Protein AF-A0A937NFL4-F1 (afdb_monomer_lite)

Foldseek 3Di:
DDPPPWKKKWAKDFDDDDPPAPKTKIKGWICTPNDIWIKIWIQHPVPPAIDIDTDPVDCPVPDDPVRVVVVVVVVSVCVVVVHRIDID

Secondary structure (DSSP, 8-state):
----PPPEEEEEE-----TTS-PEEEEEEEEETTEEEEEEEEEETTTTEEEEEE-TTS-GGGS-HHHHHHHHHHHHHHHHTT-SEEE-

Sequence (88 aa):
MRSQSATIKLTIDCSYHRNQFDDCLAGGEVEYRSRTYYWSAENSNYGFGWEIEPIPEENWSDISQEEFNEIIKLIEKCLYEHRTEYVS

Structure (mmCIF, N/CA/C/O backbone):
data_AF-A0A937NFL4-F1
#
_entry.id   AF-A0A937NFL4-F1
#
loop_
_atom_site.group_PDB
_atom_site.id
_atom_site.type_symbol
_atom_site.label_atom_id
_atom_site.label_alt_id
_atom_site.label_comp_id
_atom_site.label_asym_id
_atom_site.label_entity_id
_atom_site.label_seq_id
_atom_site.pdbx_PDB_ins_code
_atom_site.Cartn_x
_atom_site.Cartn_y
_atom_site.Cartn_z
_atom_site.occupancy
_atom_site.B_iso_or_equiv
_atom_site.auth_seq_id
_atom_site.auth_comp_id
_atom_site.auth_asym_id
_atom_site.auth_atom_id
_atom_site.pdbx_PDB_model_num
ATOM 1 N N . MET A 1 1 ? -8.972 -0.484 28.846 1.00 37.28 1 MET A N 1
ATOM 2 C CA . MET A 1 1 ? -9.627 -1.064 27.654 1.00 37.28 1 MET A CA 1
ATOM 3 C C . MET A 1 1 ? -8.528 -1.692 26.817 1.00 37.28 1 MET A C 1
ATOM 5 O O . MET A 1 1 ? -7.522 -1.032 26.610 1.00 37.28 1 MET A O 1
ATOM 9 N N . ARG A 1 2 ? -8.629 -2.981 26.474 1.00 41.50 2 ARG A N 1
ATOM 10 C CA . ARG A 1 2 ? -7.618 -3.646 25.640 1.00 41.50 2 ARG A CA 1
ATOM 11 C C . ARG A 1 2 ? -7.783 -3.115 24.219 1.00 41.50 2 ARG A C 1
ATOM 13 O O . ARG A 1 2 ? -8.824 -3.370 23.622 1.00 41.50 2 ARG A O 1
ATOM 20 N N . SER A 1 3 ? -6.802 -2.368 23.723 1.00 44.09 3 SER A N 1
ATOM 21 C CA . SER A 1 3 ? -6.671 -2.089 22.296 1.00 44.09 3 SER A CA 1
ATOM 22 C C . SER A 1 3 ? -6.589 -3.439 21.590 1.00 44.09 3 SER A C 1
ATOM 24 O O . SER A 1 3 ? -5.609 -4.162 21.755 1.00 44.09 3 SER A O 1
ATOM 26 N N . GLN A 1 4 ? -7.657 -3.848 20.906 1.00 53.19 4 GLN A N 1
ATOM 27 C CA . GLN A 1 4 ? -7.530 -4.905 19.913 1.00 53.19 4 GLN A CA 1
ATOM 28 C C . GLN A 1 4 ? -6.684 -4.292 18.800 1.00 53.19 4 GLN A C 1
ATOM 30 O O . GLN A 1 4 ? -7.126 -3.332 18.171 1.00 53.19 4 GLN A O 1
ATOM 35 N N . SER A 1 5 ? -5.451 -4.769 18.624 1.00 60.56 5 SER A N 1
ATOM 36 C CA . SER A 1 5 ? -4.681 -4.440 17.425 1.00 60.56 5 SER A CA 1
ATOM 37 C C . SER A 1 5 ? -5.515 -4.888 16.234 1.00 60.56 5 SER A C 1
ATOM 39 O O . SER A 1 5 ? -5.867 -6.062 16.133 1.00 60.56 5 SER A O 1
ATOM 41 N N . ALA A 1 6 ? -5.931 -3.937 15.406 1.00 73.81 6 ALA A N 1
ATOM 42 C CA . ALA A 1 6 ? -6.695 -4.241 14.212 1.00 73.81 6 ALA A CA 1
ATOM 43 C C . ALA A 1 6 ? -5.771 -4.975 13.234 1.00 73.81 6 ALA A C 1
ATOM 45 O O . ALA A 1 6 ? -4.715 -4.455 12.884 1.00 73.81 6 ALA A O 1
ATOM 46 N N . THR A 1 7 ? -6.160 -6.185 12.835 1.00 86.88 7 THR A N 1
ATOM 47 C CA . THR A 1 7 ? -5.448 -6.957 11.815 1.00 86.88 7 THR A CA 1
ATOM 48 C C . THR A 1 7 ? -5.475 -6.201 10.493 1.00 86.88 7 THR A C 1
ATOM 50 O O . THR A 1 7 ? -6.535 -5.728 10.074 1.00 86.88 7 THR A O 1
ATOM 53 N N . ILE A 1 8 ? -4.311 -6.095 9.858 1.00 90.62 8 ILE A N 1
ATOM 54 C CA . ILE A 1 8 ? -4.154 -5.569 8.503 1.00 90.62 8 ILE A CA 1
ATOM 55 C C . ILE A 1 8 ? -3.889 -6.764 7.598 1.00 90.62 8 ILE A C 1
ATOM 57 O O . ILE A 1 8 ? -2.966 -7.536 7.862 1.00 90.62 8 ILE A O 1
ATOM 61 N N . LYS A 1 9 ? -4.676 -6.907 6.533 1.00 93.62 9 LYS A N 1
ATOM 62 C CA . LYS A 1 9 ? -4.397 -7.840 5.441 1.00 93.62 9 LYS A CA 1
ATOM 63 C C . LYS A 1 9 ? -4.206 -7.046 4.154 1.00 93.62 9 LYS A C 1
ATOM 65 O O . LYS A 1 9 ? -5.050 -6.236 3.803 1.00 93.62 9 LYS A O 1
ATOM 70 N N . LEU A 1 10 ? -3.081 -7.257 3.487 1.00 92.50 10 LEU A N 1
ATOM 71 C CA . LEU A 1 10 ? -2.688 -6.567 2.262 1.00 92.50 10 LEU A CA 1
ATOM 72 C C . LEU A 1 10 ? -2.553 -7.591 1.138 1.00 92.50 10 LEU A C 1
ATOM 74 O O . LEU A 1 10 ? -1.871 -8.603 1.313 1.00 92.50 10 LEU A O 1
ATOM 78 N N . THR A 1 11 ? -3.148 -7.275 -0.005 1.00 92.19 11 THR A N 1
ATOM 79 C CA . THR A 1 11 ? -2.980 -7.981 -1.277 1.00 92.19 11 THR A CA 1
ATOM 80 C C . THR A 1 11 ? -2.425 -6.989 -2.295 1.00 92.19 11 THR A C 1
ATOM 82 O O . THR A 1 11 ? -2.935 -5.873 -2.403 1.00 92.19 11 THR A O 1
ATOM 85 N N . ILE A 1 12 ? -1.378 -7.374 -3.027 1.00 89.00 12 ILE A N 1
ATOM 86 C CA . ILE A 1 12 ? -0.767 -6.561 -4.084 1.00 89.00 12 ILE A CA 1
ATOM 87 C C . ILE A 1 12 ? -1.012 -7.219 -5.442 1.00 89.00 12 ILE A C 1
ATOM 89 O O . ILE A 1 12 ? -0.507 -8.310 -5.714 1.00 89.00 12 ILE A O 1
ATOM 93 N N . ASP A 1 13 ? -1.714 -6.499 -6.309 1.00 84.31 13 ASP A N 1
ATOM 94 C CA . ASP A 1 13 ? -1.893 -6.811 -7.719 1.00 84.31 13 ASP A CA 1
ATOM 95 C C . ASP A 1 13 ? -0.869 -6.024 -8.550 1.00 84.31 13 ASP A C 1
ATOM 97 O O . ASP A 1 13 ? -0.967 -4.811 -8.750 1.00 84.31 13 ASP A O 1
ATOM 101 N N . CYS A 1 14 ? 0.145 -6.719 -9.063 1.00 69.50 14 CYS A N 1
ATOM 102 C CA . CYS A 1 14 ? 1.129 -6.126 -9.967 1.00 69.50 14 CYS A CA 1
ATOM 103 C C . CYS A 1 14 ? 0.697 -6.335 -11.425 1.00 69.50 14 CYS A C 1
ATOM 105 O O . CYS A 1 14 ? 0.884 -7.419 -11.984 1.00 69.50 14 CYS A O 1
ATOM 107 N N . SER A 1 15 ? 0.158 -5.303 -12.078 1.00 58.25 15 SER A N 1
ATOM 108 C CA . SER A 1 15 ? -0.063 -5.312 -13.530 1.00 58.25 15 SER A CA 1
ATOM 109 C C . SER A 1 15 ? 1.166 -4.763 -14.262 1.00 58.25 15 SER A C 1
ATOM 111 O O . SER A 1 15 ? 1.450 -3.569 -14.220 1.00 58.25 15 SER A O 1
ATOM 113 N N . TYR A 1 16 ? 1.902 -5.645 -14.940 1.00 52.28 16 TYR A N 1
ATOM 114 C CA . TYR A 1 16 ? 3.187 -5.333 -15.574 1.00 52.28 16 TYR A CA 1
ATOM 115 C C . TYR A 1 16 ? 3.068 -4.669 -16.969 1.00 52.28 16 TYR A C 1
ATOM 117 O O . TYR A 1 16 ? 2.283 -5.105 -17.809 1.00 52.28 16 TYR A O 1
ATOM 125 N N . HIS A 1 17 ? 3.956 -3.686 -17.201 1.00 45.44 17 HIS A N 1
ATOM 126 C CA . HIS A 1 17 ? 4.426 -3.056 -18.454 1.00 45.44 17 HIS A CA 1
ATOM 127 C C . HIS A 1 17 ? 3.409 -2.392 -19.410 1.00 45.44 17 HIS A C 1
ATOM 129 O O . HIS A 1 17 ? 2.822 -3.032 -20.286 1.00 45.44 17 HIS A O 1
ATOM 135 N N . ARG A 1 18 ? 3.359 -1.048 -19.405 1.00 42.53 18 ARG A N 1
ATOM 136 C CA . ARG A 1 18 ? 3.026 -0.274 -20.617 1.00 42.53 18 ARG A CA 1
ATOM 137 C C . ARG A 1 18 ? 4.307 -0.063 -21.430 1.00 42.53 18 ARG A C 1
ATOM 139 O O . ARG A 1 18 ? 5.181 0.679 -21.020 1.00 42.53 18 ARG A O 1
ATOM 146 N N . ASN A 1 19 ? 4.397 -0.686 -22.605 1.00 47.00 19 ASN A N 1
ATOM 147 C CA . ASN A 1 19 ? 5.547 -0.684 -23.534 1.00 47.00 19 ASN A CA 1
ATOM 148 C C . ASN A 1 19 ? 5.988 0.694 -24.107 1.00 47.00 19 ASN A C 1
ATOM 150 O O . ASN A 1 19 ? 6.531 0.741 -25.209 1.00 47.00 19 ASN A O 1
ATOM 154 N N . GLN A 1 20 ? 5.730 1.822 -23.440 1.00 47.03 20 GLN A N 1
ATOM 155 C CA . GLN A 1 20 ? 6.131 3.150 -23.934 1.00 47.03 20 GLN A CA 1
ATOM 156 C C . GLN A 1 20 ? 6.740 4.069 -22.875 1.00 47.03 20 GLN A C 1
ATOM 158 O O . GLN A 1 20 ? 7.454 4.993 -23.252 1.00 47.03 20 GLN A O 1
ATOM 163 N N . PHE A 1 21 ? 6.533 3.789 -21.589 1.00 49.97 21 PHE A N 1
ATOM 164 C CA . PHE A 1 21 ? 7.225 4.452 -20.494 1.00 49.97 21 PHE A CA 1
ATOM 165 C C . PHE A 1 21 ? 7.570 3.387 -19.466 1.00 49.97 21 PHE A C 1
ATOM 167 O O . PHE A 1 21 ? 6.833 2.425 -19.268 1.00 49.97 21 PHE A O 1
ATOM 174 N N . ASP A 1 22 ? 8.752 3.511 -18.904 1.00 53.88 22 ASP A N 1
ATOM 175 C CA . ASP A 1 22 ? 9.457 2.491 -18.138 1.00 53.88 22 ASP A CA 1
ATOM 176 C C . ASP A 1 22 ? 8.893 2.378 -16.698 1.00 53.88 22 ASP A C 1
ATOM 178 O O . ASP A 1 22 ? 9.574 1.944 -15.774 1.00 53.88 22 ASP A O 1
ATOM 182 N N . ASP A 1 23 ? 7.636 2.787 -16.516 1.00 59.19 23 ASP A N 1
ATOM 183 C CA . ASP A 1 23 ? 6.969 2.970 -15.234 1.00 59.19 23 ASP A CA 1
ATOM 184 C C . ASP A 1 23 ? 6.346 1.639 -14.793 1.00 59.19 23 ASP A C 1
ATOM 186 O O . ASP A 1 23 ? 5.551 1.011 -15.510 1.00 59.19 23 ASP A O 1
ATOM 190 N N . CYS A 1 24 ? 6.733 1.168 -13.606 1.00 65.94 24 CYS A N 1
ATOM 191 C CA . CYS A 1 24 ? 6.101 -0.001 -13.001 1.00 65.94 24 CYS A CA 1
ATOM 192 C C . CYS A 1 24 ? 4.850 0.449 -12.251 1.00 65.94 24 CYS A C 1
ATOM 194 O O . CYS A 1 24 ? 4.939 1.286 -11.358 1.00 65.94 24 CYS A O 1
ATOM 196 N N . LEU A 1 25 ? 3.705 -0.144 -12.588 1.00 81.44 25 LEU A N 1
ATOM 197 C CA . LEU A 1 25 ? 2.448 0.082 -11.886 1.00 81.44 25 LEU A CA 1
ATOM 198 C C . LEU A 1 25 ? 2.157 -1.095 -10.958 1.00 81.44 25 LEU A C 1
ATOM 200 O O . LEU A 1 25 ? 2.201 -2.259 -11.365 1.00 81.44 25 LEU A O 1
ATOM 204 N N . ALA A 1 26 ? 1.836 -0.776 -9.715 1.00 87.12 26 ALA A N 1
ATOM 205 C CA . ALA A 1 26 ? 1.299 -1.706 -8.743 1.00 87.12 26 ALA A CA 1
ATOM 206 C C . ALA A 1 26 ? -0.013 -1.150 -8.197 1.00 87.12 26 ALA A C 1
ATOM 208 O O . ALA A 1 26 ? -0.297 0.042 -8.283 1.00 87.12 26 ALA A O 1
ATOM 209 N N . GLY A 1 27 ? -0.822 -2.017 -7.625 1.00 90.12 27 GLY A N 1
ATOM 210 C CA . GLY A 1 27 ? -1.964 -1.608 -6.834 1.00 90.12 27 GLY A CA 1
ATOM 211 C C . GLY A 1 27 ? -2.428 -2.766 -5.987 1.00 90.12 27 GLY A C 1
ATOM 212 O O . GLY A 1 27 ? -1.744 -3.783 -5.876 1.00 90.12 27 GLY A O 1
ATOM 213 N N . GLY A 1 28 ? -3.593 -2.617 -5.390 1.00 91.12 28 GLY A N 1
ATOM 214 C CA . GLY A 1 28 ? -4.220 -3.710 -4.676 1.00 91.12 28 GLY A CA 1
ATOM 215 C C . GLY A 1 28 ? -5.157 -3.209 -3.606 1.00 91.12 28 GLY A C 1
ATOM 216 O O . GLY A 1 28 ? -5.686 -2.096 -3.675 1.00 91.12 28 GLY A O 1
ATOM 217 N N . GLU A 1 29 ? -5.348 -4.055 -2.604 1.00 92.94 29 GLU A N 1
ATOM 218 C CA . GLU A 1 29 ? -6.329 -3.835 -1.558 1.00 92.94 29 GLU A CA 1
ATOM 219 C C . GLU A 1 29 ? -5.749 -4.070 -0.166 1.00 92.94 29 GLU A C 1
ATOM 221 O O . GLU A 1 29 ? -4.882 -4.918 0.055 1.00 92.94 29 GLU A O 1
ATOM 226 N N . VAL A 1 30 ? -6.248 -3.289 0.784 1.00 92.50 30 VAL A N 1
ATOM 227 C CA . VAL A 1 30 ? -5.967 -3.399 2.210 1.00 92.50 30 VAL A CA 1
ATOM 228 C C . VAL A 1 30 ? -7.280 -3.659 2.923 1.00 92.50 30 VAL A C 1
ATOM 230 O O . VAL A 1 30 ? -8.160 -2.804 2.947 1.00 92.50 30 VAL A O 1
ATOM 233 N N . GLU A 1 31 ? -7.408 -4.816 3.552 1.00 92.62 31 GLU A N 1
ATOM 234 C CA . GLU A 1 31 ? -8.475 -5.094 4.501 1.00 92.62 31 GLU A CA 1
ATOM 235 C C . GLU A 1 31 ? -8.036 -4.623 5.896 1.00 92.62 31 GLU A C 1
ATOM 237 O O . GLU A 1 31 ? -7.100 -5.160 6.498 1.00 92.62 31 GLU A O 1
ATOM 242 N N . TYR A 1 32 ? -8.723 -3.611 6.423 1.00 90.81 32 TYR A N 1
ATOM 243 C CA . TYR A 1 3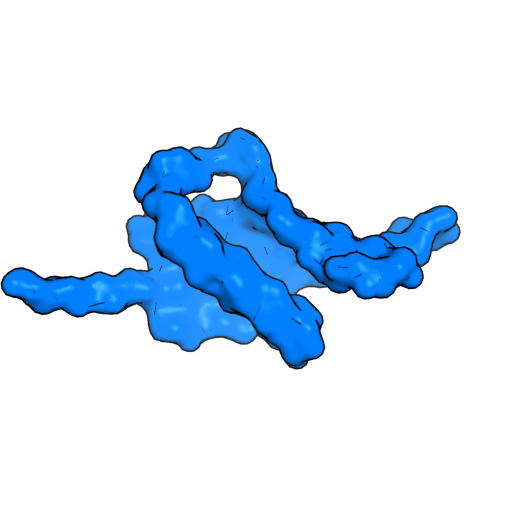2 ? -8.475 -3.038 7.742 1.00 90.81 32 TYR A CA 1
ATOM 244 C C . TYR A 1 32 ? -9.794 -2.639 8.406 1.00 90.81 32 TYR A C 1
ATOM 246 O O . TYR A 1 32 ? -10.652 -2.001 7.801 1.00 90.81 32 TYR A O 1
ATOM 254 N N . ARG A 1 33 ? -9.987 -3.022 9.675 1.00 88.88 33 ARG A N 1
ATOM 255 C CA . ARG A 1 33 ? -11.219 -2.732 10.446 1.00 88.88 33 ARG A CA 1
ATOM 256 C C . ARG A 1 33 ? -12.523 -3.146 9.740 1.00 88.88 33 ARG A C 1
ATOM 258 O O . ARG A 1 33 ? -13.544 -2.476 9.871 1.00 88.88 33 ARG A O 1
ATOM 265 N N . SER A 1 34 ? -12.517 -4.293 9.060 1.00 85.56 34 SER A N 1
ATOM 266 C CA . SER A 1 34 ? -13.663 -4.803 8.275 1.00 85.56 34 SER A CA 1
ATOM 267 C C . SER A 1 34 ? -14.061 -3.912 7.088 1.00 85.56 34 SER A C 1
ATOM 269 O O . SER A 1 34 ? -15.199 -3.978 6.625 1.00 85.56 34 SER A O 1
ATOM 271 N N . ARG A 1 35 ? -13.143 -3.066 6.615 1.00 88.50 35 ARG A N 1
ATOM 272 C CA . ARG A 1 35 ? -13.265 -2.288 5.382 1.00 88.50 35 ARG A CA 1
ATOM 273 C C . ARG A 1 35 ? -12.128 -2.654 4.446 1.00 88.50 35 ARG A C 1
ATOM 275 O O . ARG A 1 35 ? -11.041 -2.993 4.911 1.00 88.50 35 ARG A O 1
ATOM 282 N N . THR A 1 36 ? -12.397 -2.561 3.155 1.00 90.12 36 THR A N 1
ATOM 283 C CA . THR A 1 36 ? -11.402 -2.753 2.106 1.00 90.12 36 THR A CA 1
ATOM 284 C C . THR A 1 36 ? -11.070 -1.394 1.516 1.00 90.12 36 THR A C 1
ATOM 286 O O . THR A 1 36 ? -11.976 -0.634 1.184 1.00 90.12 36 THR A O 1
ATOM 289 N N . TYR A 1 37 ? -9.784 -1.087 1.421 1.00 90.69 37 TYR A N 1
ATOM 290 C CA . TYR A 1 37 ? -9.270 0.153 0.859 1.00 90.69 37 TYR A CA 1
ATOM 291 C C . TYR A 1 37 ? -8.395 -0.166 -0.339 1.00 90.69 37 TYR A C 1
ATOM 293 O O . TYR A 1 37 ? -7.546 -1.052 -0.260 1.00 90.69 37 TYR A O 1
ATOM 301 N N . TYR A 1 38 ? -8.570 0.575 -1.424 1.00 91.12 38 TYR A N 1
ATOM 302 C CA . TYR A 1 38 ? -7.828 0.350 -2.656 1.00 91.12 38 TYR A CA 1
ATOM 303 C C . TYR A 1 38 ? -6.773 1.425 -2.868 1.00 91.12 38 TYR A C 1
ATOM 305 O O . TYR A 1 38 ? -6.989 2.604 -2.564 1.00 91.12 38 TYR A O 1
ATOM 313 N N . TRP A 1 39 ? -5.627 1.009 -3.390 1.00 91.25 39 TRP A N 1
ATOM 314 C CA . TRP A 1 39 ? -4.469 1.863 -3.616 1.00 91.25 39 TRP A CA 1
ATOM 315 C C . TRP A 1 39 ? -3.797 1.516 -4.943 1.00 91.25 39 TRP A C 1
ATOM 317 O O . TRP A 1 39 ? -3.947 0.412 -5.475 1.00 91.25 39 TRP A O 1
ATOM 327 N N . SER A 1 40 ? -3.033 2.470 -5.457 1.00 90.12 40 SER A N 1
ATOM 328 C CA . SER A 1 40 ? -2.148 2.302 -6.604 1.00 90.12 40 SER A CA 1
ATOM 329 C C . SER A 1 40 ? -0.773 2.860 -6.280 1.00 90.12 40 SER A C 1
ATOM 331 O O . SER A 1 40 ? -0.633 3.714 -5.409 1.00 90.12 40 SER A O 1
ATOM 333 N N . ALA A 1 41 ? 0.249 2.378 -6.971 1.00 89.31 41 ALA A N 1
ATOM 334 C CA . ALA A 1 41 ? 1.577 2.938 -6.899 1.00 89.31 41 ALA A CA 1
ATOM 335 C C . ALA A 1 41 ? 2.261 2.942 -8.260 1.00 89.31 41 ALA A C 1
ATOM 337 O O . ALA A 1 41 ? 2.104 2.012 -9.056 1.00 89.31 41 ALA A O 1
ATOM 338 N N . GLU A 1 42 ? 3.065 3.970 -8.486 1.00 86.25 42 GLU A N 1
ATOM 339 C CA . GLU A 1 42 ? 3.932 4.102 -9.647 1.00 86.25 42 GLU A CA 1
ATOM 340 C C . GLU A 1 42 ? 5.384 4.144 -9.174 1.00 86.25 42 GLU A C 1
ATOM 342 O O . GLU A 1 42 ? 5.733 4.891 -8.262 1.00 86.25 42 GLU A O 1
ATOM 347 N N . ASN A 1 43 ? 6.247 3.319 -9.761 1.00 79.31 43 ASN A N 1
ATOM 348 C CA . ASN A 1 43 ? 7.684 3.438 -9.549 1.00 79.31 43 ASN A CA 1
ATOM 349 C C . ASN A 1 43 ? 8.279 4.260 -10.685 1.00 79.31 43 ASN A C 1
ATOM 351 O O . ASN A 1 43 ? 8.366 3.775 -11.817 1.00 79.31 43 ASN A O 1
ATOM 355 N N . SER A 1 44 ? 8.713 5.480 -10.376 1.00 66.81 44 SER A N 1
ATOM 356 C CA . SER A 1 44 ? 9.423 6.295 -11.353 1.00 66.81 44 SER A CA 1
ATOM 357 C C . SER A 1 44 ? 10.859 5.782 -11.506 1.00 66.81 44 SER A C 1
ATOM 359 O O . SER A 1 44 ? 11.654 5.763 -10.558 1.00 66.81 44 SER A O 1
ATOM 361 N N . ASN A 1 45 ? 11.258 5.440 -12.733 1.00 60.97 45 ASN A N 1
ATOM 362 C CA . ASN A 1 45 ? 12.638 5.027 -13.040 1.00 60.97 45 ASN A CA 1
ATOM 363 C C . ASN A 1 45 ? 13.688 6.141 -12.832 1.00 60.97 45 ASN A C 1
ATOM 365 O O . ASN A 1 45 ? 14.881 5.936 -13.057 1.00 60.97 45 ASN A O 1
ATOM 369 N N . TYR A 1 46 ? 13.270 7.313 -12.351 1.00 61.84 46 TYR A N 1
ATOM 370 C CA . TYR A 1 46 ? 14.129 8.426 -11.955 1.00 61.84 46 TYR A CA 1
ATOM 371 C C . TYR A 1 46 ? 14.728 8.277 -10.545 1.00 61.84 46 TYR A C 1
ATOM 373 O O . TYR A 1 46 ? 15.439 9.173 -10.090 1.00 61.84 46 TYR A O 1
ATOM 381 N N . GLY A 1 47 ? 14.494 7.148 -9.865 1.00 60.69 47 GLY A N 1
ATOM 382 C CA . GLY A 1 47 ? 15.146 6.813 -8.594 1.00 60.69 47 GLY A CA 1
ATOM 383 C C . GLY A 1 47 ? 14.466 7.395 -7.353 1.00 60.69 47 GLY A C 1
ATOM 384 O O . GLY A 1 47 ? 15.085 7.423 -6.291 1.00 60.69 47 GLY A O 1
ATOM 385 N N . PHE A 1 48 ? 13.214 7.846 -7.473 1.00 66.88 48 PHE A N 1
ATOM 386 C CA . PHE A 1 48 ? 12.427 8.357 -6.344 1.00 66.88 48 PHE A CA 1
ATOM 387 C C . PHE A 1 48 ? 11.677 7.258 -5.573 1.00 66.88 48 PHE A C 1
ATOM 389 O O . PHE A 1 48 ? 11.194 7.521 -4.476 1.00 66.88 48 PHE A O 1
ATOM 396 N N . GLY A 1 49 ? 11.651 6.024 -6.091 1.00 78.44 49 GLY A N 1
ATOM 397 C CA . GLY A 1 49 ? 10.954 4.894 -5.477 1.00 78.44 49 GLY A CA 1
ATOM 398 C C . GLY A 1 49 ? 9.476 4.835 -5.865 1.00 78.44 49 GLY A C 1
ATOM 399 O O . GLY A 1 49 ? 9.062 5.426 -6.864 1.00 78.44 49 GLY A O 1
ATOM 400 N N . TRP A 1 50 ? 8.699 4.092 -5.074 1.00 84.12 50 TRP A N 1
ATOM 401 C CA . TRP A 1 50 ? 7.258 3.939 -5.264 1.00 84.12 50 TRP A CA 1
ATOM 402 C C . TRP A 1 50 ? 6.503 5.155 -4.727 1.00 84.12 50 TRP A C 1
ATOM 404 O O . TRP A 1 50 ? 6.538 5.438 -3.531 1.00 84.12 50 TRP A O 1
ATOM 414 N N . GLU A 1 51 ? 5.774 5.832 -5.601 1.00 88.69 51 GLU A N 1
ATOM 415 C CA . GLU A 1 51 ? 4.773 6.825 -5.234 1.00 88.69 51 GLU A CA 1
ATOM 416 C C . GLU A 1 51 ? 3.440 6.102 -5.030 1.00 88.69 51 GLU A C 1
ATOM 418 O O . GLU A 1 51 ? 2.855 5.611 -5.990 1.00 88.69 51 GLU A O 1
ATOM 423 N N . ILE A 1 52 ? 3.010 5.952 -3.771 1.00 89.50 52 ILE A N 1
ATOM 424 C CA . ILE A 1 52 ? 1.797 5.214 -3.386 1.00 89.50 52 ILE A CA 1
ATOM 425 C C . ILE A 1 52 ? 0.665 6.207 -3.130 1.00 89.50 52 ILE A C 1
ATOM 427 O O . ILE A 1 52 ? 0.791 7.086 -2.276 1.00 89.50 52 ILE A O 1
ATOM 431 N N . GLU A 1 53 ? -0.467 6.008 -3.796 1.00 88.69 53 GLU A N 1
ATOM 432 C CA . GLU A 1 53 ? -1.648 6.856 -3.684 1.00 88.69 53 GLU A CA 1
ATOM 433 C C . GLU A 1 53 ? -2.911 6.045 -3.338 1.00 88.69 53 GLU A C 1
ATOM 435 O O . GLU A 1 53 ? -3.133 4.953 -3.877 1.00 88.69 53 GLU A O 1
ATOM 440 N N . PRO A 1 54 ? -3.775 6.563 -2.445 1.00 88.88 54 PRO A N 1
ATOM 441 C CA . PRO A 1 54 ? -5.100 5.998 -2.225 1.00 88.88 54 PRO A CA 1
ATOM 442 C C . PRO A 1 54 ? -5.997 6.245 -3.444 1.00 88.88 54 PRO A C 1
ATOM 444 O O . PRO A 1 54 ? -5.969 7.328 -4.027 1.00 88.88 54 PRO A O 1
ATOM 447 N N . ILE A 1 55 ? -6.857 5.283 -3.792 1.00 84.81 55 ILE A N 1
ATOM 448 C CA . ILE A 1 55 ? -7.862 5.497 -4.841 1.00 84.81 55 ILE A CA 1
ATOM 449 C C . ILE A 1 55 ? -8.933 6.477 -4.316 1.00 84.81 55 ILE A C 1
ATOM 451 O O . ILE A 1 55 ? -9.611 6.154 -3.338 1.00 84.81 55 ILE A O 1
ATOM 455 N N . PRO A 1 56 ? -9.123 7.661 -4.938 1.00 72.44 56 PRO A N 1
ATOM 456 C CA . PRO A 1 56 ? -9.958 8.736 -4.382 1.00 72.44 56 PRO A CA 1
ATOM 457 C C . PRO A 1 56 ? -11.459 8.432 -4.333 1.00 72.44 56 PRO A C 1
ATOM 459 O O . PRO A 1 56 ? -12.198 9.082 -3.597 1.00 72.44 56 PRO A O 1
ATOM 462 N N . GLU A 1 57 ? -11.917 7.486 -5.156 1.00 65.44 57 GLU A N 1
ATOM 463 C CA . GLU A 1 57 ? -13.316 7.040 -5.210 1.00 65.44 57 GLU A CA 1
ATOM 464 C C . GLU A 1 57 ? -13.713 6.238 -3.957 1.00 65.44 57 GLU A C 1
ATOM 466 O O . GLU A 1 57 ? -14.900 6.056 -3.687 1.00 65.44 57 GLU A O 1
ATOM 471 N N . GLU A 1 58 ? -12.724 5.823 -3.161 1.00 68.38 58 GLU A N 1
ATOM 472 C CA . GLU A 1 58 ? -12.885 5.027 -1.953 1.00 68.38 58 GLU A CA 1
ATOM 473 C C . GLU A 1 58 ? -12.746 5.878 -0.694 1.00 68.38 58 GLU A C 1
ATOM 475 O O . GLU A 1 58 ? -11.997 6.856 -0.620 1.00 68.38 58 GLU A O 1
ATOM 480 N N . ASN A 1 59 ? -13.487 5.500 0.343 1.00 75.75 59 ASN A N 1
ATOM 481 C CA . ASN A 1 59 ? -13.580 6.312 1.542 1.00 75.75 59 ASN A CA 1
ATOM 482 C C . ASN A 1 59 ? -12.404 6.029 2.484 1.00 75.75 59 ASN A C 1
ATOM 484 O O . ASN A 1 59 ? -12.547 5.276 3.431 1.00 75.75 59 ASN A O 1
ATOM 488 N N . TRP A 1 60 ? -11.250 6.647 2.232 1.00 83.50 60 TRP A N 1
ATOM 489 C CA . TRP A 1 60 ? -10.087 6.619 3.135 1.00 83.50 60 TRP A CA 1
ATOM 490 C C . TRP A 1 60 ? -10.222 7.585 4.328 1.00 83.50 60 TRP A C 1
ATOM 492 O O . TRP A 1 60 ? -9.366 7.613 5.211 1.00 83.50 60 TRP A O 1
ATOM 502 N N . SER A 1 61 ? -11.287 8.396 4.364 1.00 80.06 61 SER A N 1
ATOM 503 C CA . SER A 1 61 ? -11.451 9.484 5.340 1.00 80.06 61 SER A CA 1
ATOM 504 C C . SER A 1 61 ? -11.738 9.027 6.775 1.00 80.06 61 SER A C 1
ATOM 506 O O . SER A 1 61 ? -11.656 9.835 7.700 1.00 80.06 61 SER A O 1
ATOM 508 N N . ASP A 1 62 ? -12.070 7.752 6.984 1.00 85.06 62 ASP A N 1
ATOM 509 C CA . ASP A 1 62 ? -12.275 7.170 8.312 1.00 85.06 62 ASP A CA 1
ATOM 510 C C . ASP A 1 62 ? -11.004 6.581 8.938 1.00 85.06 62 ASP A C 1
ATOM 512 O O . ASP A 1 62 ? -11.034 6.164 10.100 1.00 85.06 62 ASP A O 1
ATOM 516 N N . ILE A 1 63 ? -9.891 6.576 8.202 1.00 87.81 63 ILE A N 1
ATOM 517 C CA . ILE A 1 63 ? -8.577 6.206 8.719 1.00 87.81 63 ILE A CA 1
ATOM 518 C C . ILE A 1 63 ? -7.894 7.467 9.260 1.00 87.81 63 ILE A C 1
ATOM 520 O O . ILE A 1 63 ? -7.862 8.514 8.612 1.00 87.81 63 ILE A O 1
ATOM 524 N N . SER A 1 64 ? -7.332 7.389 10.467 1.00 90.50 64 SER A N 1
ATOM 525 C CA . SER A 1 64 ? -6.521 8.490 10.993 1.00 90.50 64 SER A CA 1
ATOM 526 C C . SER A 1 64 ? -5.212 8.637 10.209 1.00 90.50 64 SER A C 1
ATOM 528 O O . SER A 1 64 ? -4.682 7.667 9.676 1.00 90.50 64 SER A O 1
ATOM 530 N N . GLN A 1 65 ? -4.620 9.834 10.187 1.00 90.00 65 GLN A N 1
ATOM 531 C CA . GLN A 1 65 ? -3.340 10.047 9.497 1.00 90.00 65 GLN A CA 1
ATOM 532 C C . GLN A 1 65 ? -2.234 9.086 9.979 1.00 90.00 65 GLN A C 1
ATOM 534 O O . GLN A 1 65 ? -1.381 8.687 9.192 1.00 90.00 65 GLN A O 1
ATOM 539 N N . GLU A 1 66 ? -2.234 8.723 11.264 1.00 91.19 66 GLU A N 1
ATOM 540 C CA . GLU A 1 66 ? -1.267 7.782 11.840 1.00 91.19 66 GLU A CA 1
ATOM 541 C C . GLU A 1 66 ? -1.420 6.382 11.235 1.00 91.19 66 GLU A C 1
ATOM 543 O O . GLU A 1 66 ? -0.459 5.846 10.690 1.00 91.19 66 GLU A O 1
ATOM 548 N N . GLU A 1 67 ? -2.638 5.844 11.238 1.00 91.56 67 GLU A N 1
ATOM 549 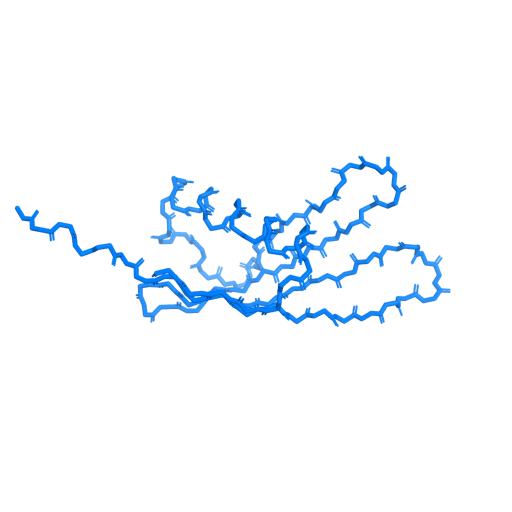C CA . GLU A 1 67 ? -2.962 4.532 10.662 1.00 91.56 67 GLU A CA 1
ATOM 550 C C . GLU A 1 67 ? -2.734 4.503 9.150 1.00 91.56 67 GLU A C 1
ATOM 552 O O . GLU A 1 67 ? -2.198 3.534 8.617 1.00 91.56 67 GLU A O 1
ATOM 557 N N . PHE A 1 68 ? -3.087 5.588 8.458 1.00 91.62 68 PHE A N 1
ATOM 558 C CA . PHE A 1 68 ? -2.813 5.740 7.036 1.00 91.62 68 PHE A CA 1
ATOM 559 C C . PHE A 1 68 ? -1.309 5.640 6.767 1.00 91.62 68 PHE A C 1
ATOM 561 O O . PHE A 1 68 ? -0.873 4.836 5.947 1.00 91.62 68 PHE A O 1
ATOM 568 N N . ASN A 1 69 ? -0.495 6.389 7.515 1.00 91.69 69 ASN A N 1
ATOM 569 C CA . ASN A 1 69 ? 0.958 6.352 7.375 1.00 91.69 69 ASN A CA 1
ATOM 570 C C . ASN A 1 69 ? 1.546 4.964 7.689 1.00 91.69 69 ASN A C 1
ATOM 572 O O . ASN A 1 69 ? 2.548 4.578 7.085 1.00 91.69 69 ASN A O 1
ATOM 576 N N . GLU A 1 70 ? 0.969 4.216 8.633 1.00 92.44 70 GLU A N 1
ATOM 577 C CA . GLU A 1 70 ? 1.372 2.833 8.921 1.00 92.44 70 GLU A CA 1
ATOM 578 C C . GLU A 1 70 ? 1.061 1.889 7.755 1.00 92.44 70 GLU A C 1
ATOM 580 O O . GLU A 1 70 ? 1.934 1.118 7.348 1.00 92.44 70 GLU A O 1
ATOM 585 N N . ILE A 1 71 ? -0.141 1.990 7.179 1.00 92.50 71 ILE A N 1
ATOM 586 C CA . ILE A 1 71 ? -0.560 1.203 6.013 1.00 92.50 71 ILE A CA 1
ATOM 587 C C . ILE A 1 71 ? 0.345 1.500 4.809 1.00 92.50 71 ILE A C 1
ATOM 589 O O . ILE A 1 71 ? 0.845 0.568 4.181 1.00 92.50 71 ILE A O 1
ATOM 593 N N . ILE A 1 72 ? 0.632 2.774 4.524 1.00 92.50 72 ILE A N 1
ATOM 594 C CA . ILE A 1 72 ? 1.499 3.169 3.403 1.00 92.50 72 ILE A CA 1
ATOM 595 C C . ILE A 1 72 ? 2.920 2.617 3.568 1.00 92.50 72 ILE A C 1
ATOM 597 O O . ILE A 1 72 ? 3.455 2.022 2.636 1.00 92.50 72 ILE A O 1
ATOM 601 N N . LYS A 1 73 ? 3.516 2.720 4.764 1.00 92.31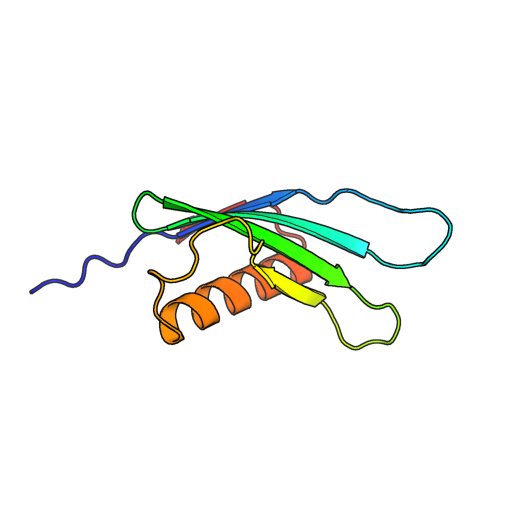 73 LYS A N 1
ATOM 602 C CA . LYS A 1 73 ? 4.844 2.134 5.040 1.00 92.31 73 LYS A CA 1
ATOM 603 C C . LYS A 1 73 ? 4.864 0.621 4.849 1.00 92.31 73 LYS A C 1
ATOM 605 O O . LYS A 1 73 ? 5.877 0.056 4.435 1.00 92.31 73 LYS A O 1
ATOM 610 N N . LEU A 1 74 ? 3.767 -0.051 5.192 1.00 93.19 74 LEU A N 1
ATOM 611 C CA . LEU A 1 74 ? 3.642 -1.490 5.014 1.00 93.19 74 LEU A CA 1
ATOM 612 C C . LEU A 1 74 ? 3.552 -1.869 3.532 1.00 93.19 74 LEU A C 1
ATOM 614 O O . LEU A 1 74 ? 4.235 -2.807 3.115 1.00 93.19 74 LEU A O 1
ATOM 618 N N . ILE A 1 75 ? 2.762 -1.131 2.748 1.00 91.69 75 ILE A N 1
A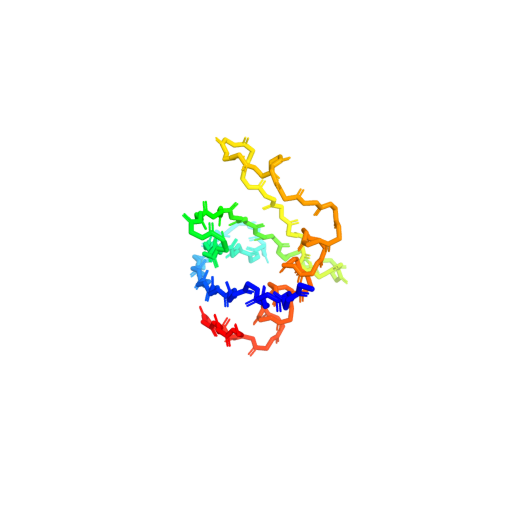TOM 619 C CA . ILE A 1 75 ? 2.679 -1.288 1.292 1.00 91.69 75 ILE A CA 1
ATOM 620 C C . ILE A 1 75 ? 4.062 -1.086 0.668 1.00 91.69 75 ILE A C 1
ATOM 622 O O . ILE A 1 75 ? 4.548 -1.972 -0.031 1.00 91.69 75 ILE A O 1
ATOM 626 N N . GLU A 1 76 ? 4.731 0.025 0.986 1.00 90.31 76 GLU A N 1
ATOM 627 C CA . GLU A 1 76 ? 6.069 0.352 0.485 1.00 90.31 76 GLU A CA 1
ATOM 628 C C . GLU A 1 76 ? 7.069 -0.773 0.782 1.00 90.31 76 GLU A C 1
ATOM 630 O O . GLU A 1 76 ? 7.780 -1.246 -0.107 1.00 90.31 76 GLU A O 1
ATOM 635 N N . LYS A 1 77 ? 7.078 -1.276 2.021 1.00 90.56 77 LYS A N 1
ATOM 636 C CA . LYS A 1 77 ? 7.925 -2.404 2.415 1.00 90.56 77 LYS A CA 1
ATOM 637 C C . LYS A 1 77 ? 7.624 -3.662 1.598 1.00 90.56 77 LYS A C 1
ATOM 639 O O . LYS A 1 77 ? 8.556 -4.339 1.171 1.00 90.56 77 LYS A O 1
ATOM 644 N N . CYS A 1 78 ? 6.350 -3.991 1.389 1.00 90.12 78 CYS A N 1
ATOM 645 C CA . CYS A 1 78 ? 5.966 -5.165 0.607 1.00 90.12 78 CYS A CA 1
ATOM 646 C C . CYS A 1 78 ? 6.366 -5.020 -0.866 1.00 90.12 78 CYS A C 1
ATOM 648 O O . CYS A 1 78 ? 6.869 -5.984 -1.439 1.00 90.12 78 CYS A O 1
ATOM 650 N N . LEU A 1 79 ? 6.246 -3.821 -1.444 1.00 87.19 79 LEU A N 1
ATOM 651 C CA . LEU A 1 79 ? 6.716 -3.513 -2.795 1.00 87.19 79 LEU A CA 1
ATOM 652 C C . LEU A 1 79 ? 8.238 -3.688 -2.930 1.00 87.19 79 LEU A C 1
ATOM 654 O O . LEU A 1 79 ? 8.690 -4.346 -3.867 1.00 87.19 79 LEU A O 1
ATOM 658 N N . TYR A 1 80 ? 9.032 -3.177 -1.980 1.00 85.88 80 TYR A N 1
ATOM 659 C CA . TYR A 1 80 ? 10.492 -3.367 -1.969 1.00 85.88 80 TYR A CA 1
ATOM 660 C C . TYR A 1 80 ? 10.915 -4.825 -1.759 1.00 85.88 80 TYR A C 1
ATOM 662 O O . TYR A 1 80 ? 11.905 -5.274 -2.332 1.00 85.88 80 TYR A O 1
ATOM 670 N N . GLU A 1 8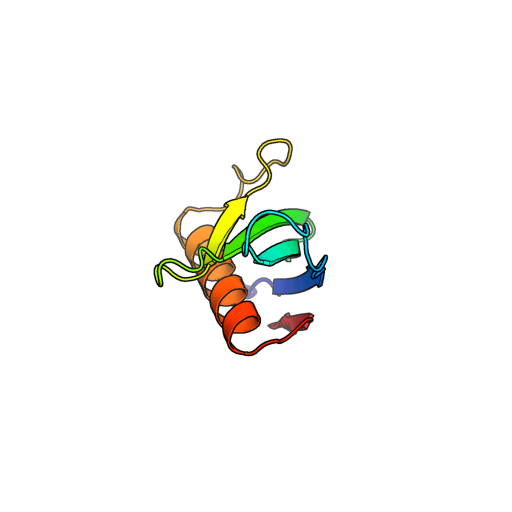1 ? 10.187 -5.571 -0.929 1.00 88.00 81 GLU A N 1
ATOM 671 C CA . GLU A 1 81 ? 10.462 -6.988 -0.672 1.00 88.00 81 GLU A CA 1
ATOM 672 C C . GLU A 1 81 ? 9.837 -7.921 -1.726 1.00 88.00 81 GLU A C 1
ATOM 674 O O . GLU A 1 81 ? 9.954 -9.140 -1.600 1.00 88.00 81 GLU A O 1
ATOM 679 N N . HIS A 1 82 ? 9.176 -7.369 -2.752 1.00 83.81 82 HIS A N 1
ATOM 680 C CA . HIS A 1 82 ? 8.427 -8.110 -3.772 1.00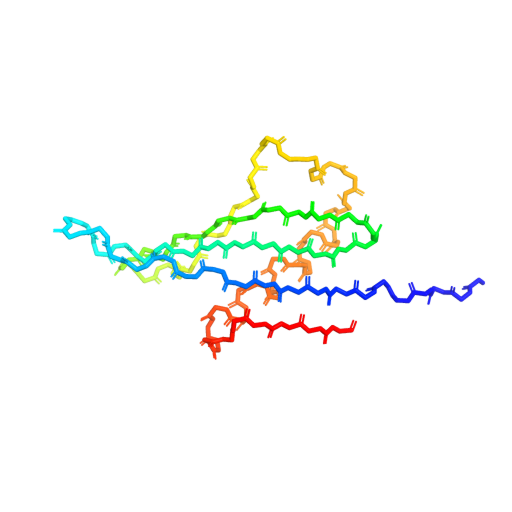 83.81 82 HIS A CA 1
ATOM 681 C C . HIS A 1 82 ? 7.419 -9.118 -3.182 1.00 83.81 82 HIS A C 1
ATOM 683 O O . HIS A 1 82 ? 7.211 -10.204 -3.727 1.00 83.81 82 HIS A O 1
ATOM 689 N N . ARG A 1 83 ? 6.791 -8.775 -2.049 1.00 84.12 83 ARG A N 1
ATOM 690 C CA . ARG A 1 83 ? 5.738 -9.582 -1.419 1.00 84.12 83 ARG A CA 1
ATOM 691 C C . ARG A 1 83 ? 4.377 -9.198 -1.974 1.00 84.12 83 ARG A C 1
ATOM 693 O O . ARG A 1 83 ? 4.011 -8.030 -1.946 1.00 84.12 83 ARG A O 1
ATOM 700 N N . THR A 1 84 ? 3.608 -10.194 -2.396 1.00 86.06 84 THR A N 1
ATOM 701 C CA . THR A 1 84 ? 2.258 -9.992 -2.942 1.00 86.06 84 THR A CA 1
ATOM 702 C C . THR A 1 84 ? 1.153 -10.077 -1.890 1.00 86.06 84 THR A C 1
ATOM 704 O O . THR A 1 84 ? 0.030 -9.675 -2.160 1.00 86.06 84 THR A O 1
ATOM 707 N N . GLU A 1 85 ? 1.453 -10.589 -0.693 1.00 89.56 85 GLU A N 1
ATOM 708 C CA . GLU A 1 85 ? 0.491 -10.752 0.401 1.00 89.56 85 GLU A CA 1
ATOM 709 C C . GLU A 1 85 ? 1.147 -10.457 1.760 1.00 89.56 85 GLU A C 1
ATOM 711 O O . GLU A 1 85 ? 2.325 -10.770 1.982 1.00 89.56 85 GLU A O 1
ATOM 716 N N . TYR A 1 86 ? 0.379 -9.893 2.695 1.00 91.50 86 TYR A N 1
ATOM 717 C CA . TYR A 1 86 ? 0.807 -9.676 4.079 1.00 91.50 86 TYR A CA 1
ATOM 718 C C . TYR A 1 86 ? -0.375 -9.709 5.058 1.00 91.50 86 TYR A C 1
ATOM 720 O O . TYR A 1 86 ? -1.456 -9.220 4.744 1.00 91.50 86 TYR A O 1
ATOM 728 N N . VAL A 1 87 ? -0.158 -10.252 6.262 1.00 90.62 87 VAL A N 1
ATOM 729 C CA . VAL A 1 87 ? -1.124 -10.244 7.376 1.00 90.62 87 VAL A CA 1
ATOM 730 C C . VAL A 1 87 ? -0.383 -9.941 8.687 1.00 90.62 87 VAL A C 1
ATOM 732 O O . VAL A 1 87 ? 0.610 -10.617 8.972 1.00 90.62 87 VAL A O 1
ATOM 735 N N . SER A 1 88 ? -0.852 -8.965 9.482 1.00 84.00 88 SER A N 1
ATOM 736 C CA . SER A 1 88 ? -0.335 -8.661 10.841 1.00 84.00 88 SER A CA 1
ATOM 737 C C . SER A 1 88 ? -1.331 -8.917 11.957 1.00 84.00 88 SER A C 1
ATOM 739 O O . SER A 1 88 ? -2.480 -8.435 11.818 1.00 84.00 88 SER A O 1
#

Radius of gyration: 13.85 Å; chains: 1; bounding box: 29×21×52 Å

pLDDT: mean 79.57, std 15.6, range [37.28, 93.62]